Protein AF-A0A1Y2ZXC1-F1 (afdb_monomer)

Radius of gyration: 16.23 Å; Cα contacts (8 Å, |Δi|>4): 112; chains: 1; bounding box: 40×28×42 Å

Solvent-accessible surface area (backbone atoms only — not comparable to full-atom values): 5862 Å² total; per-residue (Å²): 130,93,82,58,93,86,66,81,89,77,86,80,59,64,72,62,51,36,55,58,44,29,72,63,25,42,74,84,12,47,72,49,77,40,69,56,98,92,39,80,76,34,45,34,31,26,69,56,40,49,51,72,62,50,54,51,34,40,75,73,57,59,31,41,83,48,68,44,80,52,93,90,50,92,6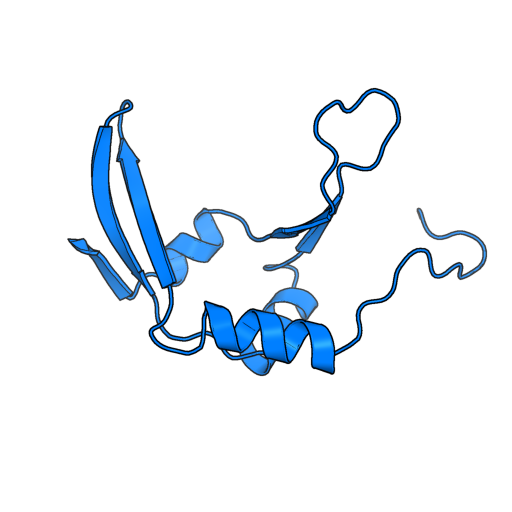6,68,44,76,43,82,45,60,53,68,74,58,57,60,72,49,49,77,47,76,86

Mean predicted aligned error: 4.04 Å

Foldseek 3Di:
DPDDPVDDPDDDDLVVCQVVQCVVAQPAHDWDFDDDPNDGDKIWTFHGDGSVNVVVCDVVVQWDWDFPPDPPDPDTDTDTDGDPVSVVVRTDDMD

Sequence (95 aa):
MLQKEDLTLAKWNESSIRIKLENKFNQKGWFKCVKQGGIYTQLAFGNPISFDVWIAWVKIGDVFFDSGMFQGNSRNYSQWRANNTFWDKLITERY

pLDDT: mean 94.71, std 6.52, range [53.06, 98.56]

Nearest PDB structures (foldseek):
  5z7b-assembly1_A  TM=4.848E-01  e=2.745E+00  Corynebacterium glutamicum
  2dql-assembly1_B  TM=4.650E-01  e=3.541E+00  Nostoc sp. PCC 7120 = FACHB-418
  9do4-assembly1_B  TM=3.513E-01  e=9.196E+00  Tequatrovirus T4
  5u4j-assembly1_v  TM=1.736E-01  e=7.130E+00  Escherichia col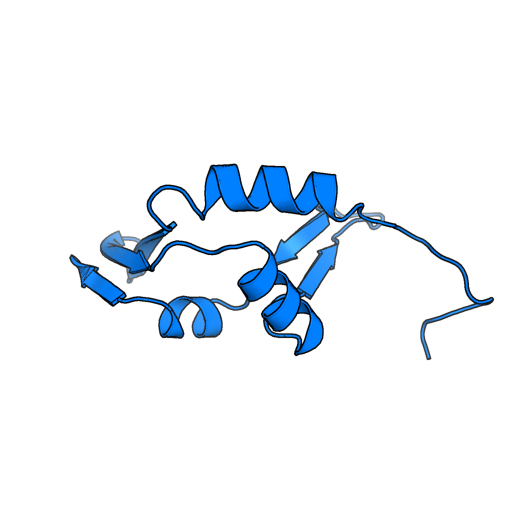i

Structure (mmCIF, N/CA/C/O backbone):
data_AF-A0A1Y2ZXC1-F1
#
_entry.id   AF-A0A1Y2ZXC1-F1
#
loop_
_atom_site.group_PDB
_atom_site.id
_atom_site.type_symbol
_atom_site.label_atom_id
_atom_site.label_alt_id
_atom_site.label_comp_id
_atom_site.label_asym_id
_atom_site.label_entity_id
_atom_site.label_seq_id
_atom_site.pdbx_PDB_ins_code
_atom_site.Cartn_x
_atom_site.Cartn_y
_atom_site.Cartn_z
_atom_site.occupancy
_atom_site.B_iso_or_equiv
_atom_site.auth_seq_id
_atom_site.auth_comp_id
_atom_site.auth_asym_id
_atom_site.auth_atom_id
_atom_site.pdbx_PDB_model_num
ATOM 1 N N . MET A 1 1 ? 0.680 -11.460 -26.932 1.00 53.06 1 MET A N 1
ATOM 2 C CA . MET A 1 1 ? 1.481 -11.160 -25.724 1.00 53.06 1 MET A CA 1
ATOM 3 C C . MET A 1 1 ? 2.000 -9.729 -25.870 1.00 53.06 1 MET A C 1
ATOM 5 O O . MET A 1 1 ? 2.372 -9.377 -26.980 1.00 53.06 1 MET A O 1
ATOM 9 N N . LEU A 1 2 ? 1.917 -8.884 -24.835 1.00 71.88 2 LEU A N 1
ATOM 10 C CA . LEU A 1 2 ? 2.213 -7.437 -24.930 1.00 71.88 2 LEU A CA 1
ATOM 11 C C . LEU A 1 2 ? 3.713 -7.092 -24.822 1.00 71.88 2 LEU A C 1
ATOM 13 O O . LEU A 1 2 ? 4.099 -5.975 -25.153 1.00 71.88 2 LEU A O 1
ATOM 17 N N . GLN A 1 3 ? 4.554 -8.030 -24.377 1.0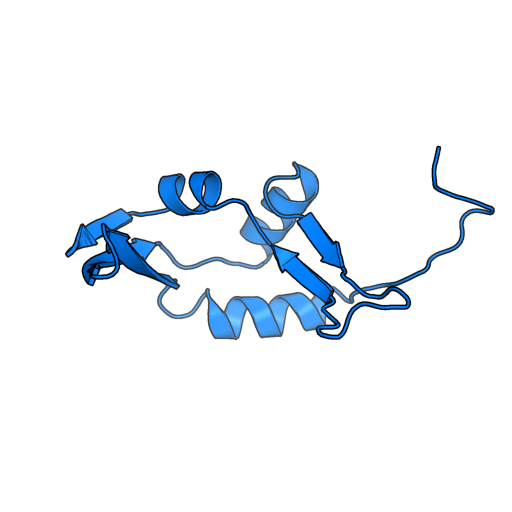0 71.06 3 GLN A N 1
ATOM 18 C CA . GLN A 1 3 ? 6.001 -7.837 -24.264 1.00 71.06 3 GLN A CA 1
ATOM 19 C C . GLN A 1 3 ? 6.659 -7.943 -25.646 1.00 71.06 3 GLN A C 1
ATOM 21 O O . GLN A 1 3 ? 6.462 -8.930 -26.356 1.00 71.06 3 GLN A O 1
ATOM 26 N N . LYS A 1 4 ? 7.440 -6.925 -26.016 1.00 81.56 4 LYS A N 1
ATOM 27 C CA . LYS A 1 4 ? 8.294 -6.914 -27.209 1.00 81.56 4 LYS A CA 1
ATOM 28 C C . LYS A 1 4 ? 9.752 -6.839 -26.765 1.00 81.56 4 LYS A C 1
ATOM 30 O O . LYS A 1 4 ? 10.062 -6.066 -25.864 1.00 81.56 4 LYS A O 1
ATOM 35 N N . GLU A 1 5 ? 10.611 -7.636 -27.400 1.00 86.38 5 GLU A N 1
ATOM 36 C CA . GLU A 1 5 ? 12.079 -7.485 -27.345 1.00 86.38 5 GLU A CA 1
ATOM 37 C C . GLU A 1 5 ? 12.707 -7.547 -25.939 1.00 86.38 5 GLU A C 1
ATOM 39 O O . GLU A 1 5 ? 13.792 -7.022 -25.724 1.00 86.38 5 GLU A O 1
ATOM 44 N N . ASP A 1 6 ? 12.027 -8.167 -24.969 1.00 83.69 6 ASP A N 1
ATOM 45 C CA . ASP A 1 6 ? 12.444 -8.190 -23.557 1.00 83.69 6 ASP A CA 1
ATOM 46 C C . ASP A 1 6 ? 12.719 -6.792 -22.957 1.00 83.69 6 ASP A C 1
ATOM 48 O O . ASP A 1 6 ? 13.531 -6.597 -22.050 1.00 83.69 6 ASP A O 1
ATOM 52 N N . LEU A 1 7 ? 12.025 -5.775 -23.477 1.00 88.94 7 LEU A N 1
ATOM 53 C CA . LEU A 1 7 ? 12.262 -4.395 -23.087 1.00 88.94 7 LEU A CA 1
ATOM 54 C C . LEU A 1 7 ? 11.739 -4.119 -21.672 1.00 88.94 7 LEU A C 1
ATOM 56 O O . LEU A 1 7 ? 10.540 -4.204 -21.393 1.00 88.94 7 LEU A O 1
ATOM 60 N N . THR A 1 8 ? 12.636 -3.684 -20.786 1.00 88.94 8 THR A N 1
ATOM 61 C CA . THR A 1 8 ? 12.258 -3.150 -19.473 1.00 88.94 8 THR A CA 1
ATOM 62 C C . THR A 1 8 ? 11.831 -1.689 -19.608 1.00 88.94 8 THR A C 1
ATOM 64 O O . THR A 1 8 ? 12.665 -0.804 -19.774 1.00 88.94 8 THR A O 1
ATOM 67 N N . LEU A 1 9 ? 10.526 -1.427 -19.502 1.00 87.19 9 LEU A N 1
ATOM 68 C CA . LEU A 1 9 ? 9.966 -0.069 -19.599 1.00 87.19 9 LEU A CA 1
ATOM 69 C C . LEU A 1 9 ? 10.126 0.746 -18.310 1.00 87.19 9 LEU A C 1
ATOM 71 O O . LEU A 1 9 ? 10.259 1.966 -18.353 1.00 87.19 9 LEU A O 1
ATOM 75 N N . ALA A 1 10 ? 10.072 0.082 -17.155 1.00 89.06 10 ALA A N 1
ATOM 76 C CA . ALA A 1 10 ? 10.177 0.723 -15.854 1.00 89.06 10 ALA A CA 1
ATOM 77 C C . ALA A 1 10 ? 10.697 -0.259 -14.803 1.00 89.06 10 ALA A C 1
ATOM 79 O O . ALA A 1 10 ? 10.420 -1.458 -14.854 1.00 89.06 10 ALA A O 1
ATOM 80 N N . LYS A 1 11 ? 11.436 0.272 -13.826 1.00 92.75 11 LYS A N 1
ATOM 81 C CA . LYS A 1 11 ? 11.982 -0.482 -12.700 1.00 92.75 11 LYS A CA 1
ATOM 82 C C . LYS A 1 11 ? 11.781 0.298 -11.411 1.00 92.75 11 LYS A C 1
ATOM 84 O O . LYS A 1 11 ? 12.005 1.506 -11.360 1.00 92.75 11 LYS A O 1
ATOM 89 N N . TRP A 1 12 ? 11.436 -0.422 -10.352 1.00 95.00 12 TRP A N 1
ATOM 90 C CA . TRP A 1 12 ? 11.415 0.106 -8.997 1.00 95.00 12 TRP A CA 1
ATOM 91 C C . TRP A 1 12 ? 12.433 -0.638 -8.147 1.00 95.00 12 TRP A C 1
ATOM 93 O O . TRP A 1 12 ? 12.474 -1.866 -8.144 1.00 95.00 12 TRP A O 1
ATOM 103 N N . ASN A 1 13 ? 13.254 0.115 -7.421 1.00 97.12 13 ASN A N 1
ATOM 104 C CA . ASN A 1 13 ? 14.199 -0.463 -6.477 1.00 97.12 13 ASN A CA 1
ATOM 105 C C . ASN A 1 13 ? 13.482 -0.808 -5.174 1.00 97.12 13 ASN A C 1
ATOM 107 O O . ASN A 1 13 ? 12.766 0.031 -4.618 1.00 97.12 13 ASN A O 1
ATOM 111 N N . GLU A 1 14 ? 13.735 -2.016 -4.673 1.00 97.38 14 GLU A N 1
ATOM 112 C CA . GLU A 1 14 ? 13.187 -2.520 -3.415 1.00 97.38 14 GLU A CA 1
ATOM 113 C C . GLU A 1 14 ? 13.374 -1.521 -2.272 1.00 97.38 14 GLU A C 1
ATOM 115 O O . GLU A 1 14 ? 12.398 -1.136 -1.636 1.00 97.38 14 GLU A O 1
ATOM 120 N N . SER A 1 15 ? 14.602 -1.039 -2.056 1.00 98.06 15 SER A N 1
ATOM 121 C CA . SER A 1 15 ? 14.922 -0.108 -0.968 1.00 98.06 15 SER A CA 1
ATOM 122 C C . SER A 1 15 ? 14.065 1.161 -1.005 1.00 98.06 15 SER A C 1
ATOM 124 O O . SER A 1 15 ? 13.603 1.634 0.031 1.00 98.06 15 SER A O 1
ATOM 126 N N . SER A 1 16 ? 13.787 1.687 -2.203 1.00 97.81 16 SER A N 1
ATOM 127 C CA . SER A 1 16 ? 12.947 2.875 -2.368 1.00 97.81 16 SER A CA 1
ATOM 128 C C . SER A 1 16 ? 11.483 2.594 -2.035 1.00 97.81 16 SER A C 1
ATOM 130 O O . SER A 1 16 ? 10.848 3.410 -1.365 1.00 97.81 16 SER A O 1
ATOM 132 N N . ILE A 1 17 ? 10.937 1.459 -2.491 1.00 97.62 17 ILE A N 1
ATOM 133 C CA . ILE A 1 17 ? 9.557 1.078 -2.166 1.00 97.62 17 ILE A CA 1
ATOM 134 C C . ILE A 1 17 ? 9.436 0.795 -0.670 1.00 97.62 17 ILE A C 1
ATOM 136 O O . ILE A 1 17 ? 8.536 1.344 -0.042 1.00 97.62 17 ILE A O 1
ATOM 140 N N . ARG A 1 18 ? 10.347 -0.005 -0.104 1.00 98.38 18 ARG A N 1
ATOM 141 C CA . ARG A 1 18 ? 10.347 -0.407 1.307 1.00 98.38 18 ARG A CA 1
ATOM 142 C C . ARG A 1 18 ? 10.266 0.804 2.226 1.00 98.38 18 ARG A C 1
ATOM 144 O O . ARG A 1 18 ? 9.317 0.906 2.994 1.00 98.38 18 ARG A O 1
ATOM 151 N N . ILE A 1 19 ? 11.166 1.776 2.059 1.00 98.44 19 ILE A N 1
ATOM 152 C CA . ILE A 1 19 ? 11.174 3.000 2.876 1.00 98.44 19 ILE A CA 1
ATOM 153 C C . ILE A 1 19 ? 9.841 3.754 2.760 1.00 98.44 19 ILE A C 1
ATOM 155 O O . ILE A 1 19 ? 9.243 4.126 3.766 1.00 98.44 19 ILE A O 1
ATOM 159 N N . LYS A 1 20 ? 9.341 3.980 1.539 1.00 97.62 20 LYS A N 1
ATOM 160 C CA . LYS A 1 20 ? 8.103 4.752 1.323 1.00 97.62 20 LYS A CA 1
ATOM 161 C C . LYS A 1 20 ? 6.873 4.046 1.886 1.00 97.62 20 LYS A C 1
ATOM 163 O O . LYS A 1 20 ? 5.994 4.699 2.446 1.00 97.62 20 LYS A O 1
ATOM 168 N N . LEU A 1 21 ? 6.801 2.734 1.703 1.00 97.81 21 LEU A N 1
ATOM 169 C CA . LEU A 1 21 ? 5.694 1.914 2.160 1.00 97.81 21 LEU A CA 1
ATOM 170 C C . LEU A 1 21 ? 5.678 1.823 3.680 1.00 97.81 21 LEU A C 1
ATOM 172 O O . LEU A 1 21 ? 4.650 2.100 4.289 1.00 97.81 21 LEU A O 1
ATOM 176 N N . GLU A 1 22 ? 6.811 1.499 4.293 1.00 98.31 22 GLU A N 1
ATOM 177 C CA . GLU A 1 22 ? 6.873 1.257 5.731 1.00 98.31 22 GLU A CA 1
ATOM 178 C C . GLU A 1 22 ? 6.753 2.548 6.543 1.00 98.31 22 GLU A C 1
ATOM 180 O O . GLU A 1 22 ? 6.077 2.562 7.573 1.00 98.31 22 GLU A O 1
ATOM 185 N N . ASN A 1 23 ? 7.277 3.669 6.036 1.00 98.31 23 ASN A N 1
ATOM 186 C CA . ASN A 1 23 ? 7.041 4.981 6.646 1.00 98.31 23 ASN A CA 1
ATOM 187 C C . ASN A 1 23 ? 5.558 5.371 6.632 1.00 98.31 23 ASN A C 1
ATOM 189 O O . ASN A 1 23 ? 5.098 6.075 7.526 1.00 98.31 23 ASN A O 1
ATOM 193 N N . LYS A 1 24 ? 4.804 4.936 5.616 1.00 96.88 24 LYS A N 1
ATOM 194 C CA . LYS A 1 24 ? 3.391 5.295 5.468 1.00 96.88 24 LYS A CA 1
ATOM 195 C C . LYS A 1 24 ? 2.459 4.338 6.203 1.00 96.88 24 LYS A C 1
ATOM 197 O O . LYS A 1 24 ? 1.520 4.785 6.849 1.00 96.88 24 LYS A O 1
ATOM 202 N N . PHE A 1 25 ? 2.688 3.040 6.054 1.00 97.81 25 PHE A N 1
ATOM 203 C CA . PHE A 1 25 ? 1.734 2.004 6.429 1.00 97.81 25 PHE A CA 1
ATOM 204 C C . PHE A 1 25 ? 2.223 1.106 7.563 1.00 97.81 25 PHE A C 1
ATOM 206 O O . PHE A 1 25 ? 1.395 0.446 8.176 1.00 97.81 25 PHE A O 1
ATOM 213 N N . ASN A 1 26 ? 3.521 1.080 7.884 1.00 98.19 26 ASN A N 1
ATOM 214 C CA . ASN A 1 26 ? 4.070 0.184 8.911 1.00 98.19 26 ASN A CA 1
ATOM 215 C C . ASN A 1 26 ? 4.301 0.862 10.273 1.00 98.19 26 ASN A C 1
ATOM 217 O O . ASN A 1 26 ? 4.9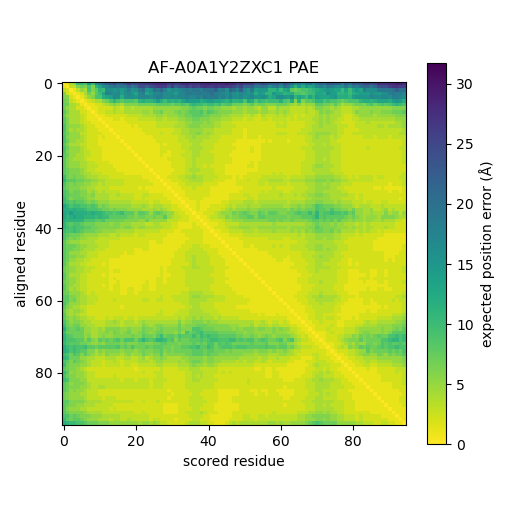55 0.294 11.138 1.00 98.19 26 ASN A O 1
ATOM 221 N N . GLN A 1 27 ? 3.795 2.085 10.468 1.00 97.50 27 GLN A N 1
ATOM 222 C CA . GLN A 1 27 ? 3.933 2.808 11.740 1.00 97.50 27 GLN A CA 1
ATOM 223 C C . GLN A 1 27 ? 2.757 2.516 12.677 1.00 97.50 27 GLN A C 1
ATOM 225 O O . GLN A 1 27 ? 2.934 2.058 13.799 1.00 97.50 27 GLN A O 1
ATOM 230 N N . LYS A 1 28 ? 1.536 2.789 12.203 1.00 96.81 28 LYS A N 1
ATOM 231 C CA . LYS A 1 28 ? 0.280 2.608 12.953 1.00 96.81 28 LYS A CA 1
ATOM 232 C C . LYS A 1 28 ? -0.812 1.938 12.113 1.00 96.81 28 LYS A C 1
ATOM 234 O O . LYS A 1 28 ? -1.981 1.995 12.47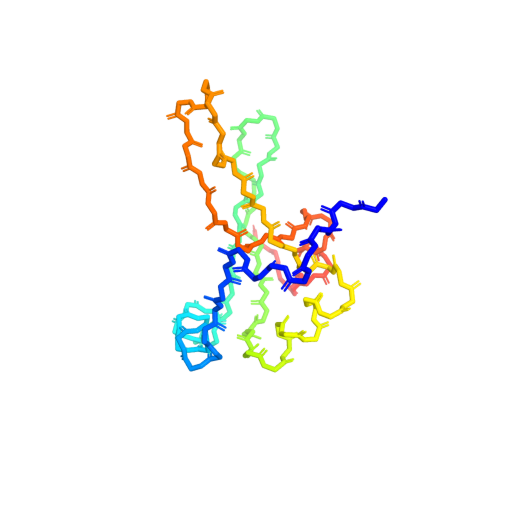0 1.00 96.81 28 LYS A O 1
ATOM 239 N N . GLY A 1 29 ? -0.437 1.347 10.978 1.00 97.25 29 GLY A N 1
ATOM 240 C CA . GLY A 1 29 ? -1.391 0.807 10.021 1.00 97.25 29 GLY A CA 1
ATOM 241 C C . GLY A 1 29 ? -1.940 1.855 9.075 1.00 97.25 29 GLY A C 1
ATOM 242 O O . GLY A 1 29 ? -1.254 2.798 8.673 1.00 97.25 29 GLY A O 1
ATOM 243 N N . TRP A 1 30 ? -3.181 1.640 8.673 1.00 97.38 30 TRP A N 1
ATOM 244 C CA . TRP A 1 30 ? -3.870 2.461 7.696 1.00 97.38 30 TRP A CA 1
ATOM 245 C C . TRP A 1 30 ? -5.325 2.629 8.095 1.00 97.38 30 TRP A C 1
ATOM 247 O O . TRP A 1 30 ? -5.879 1.845 8.864 1.00 97.38 30 TRP A O 1
ATOM 257 N N . PHE A 1 31 ? -5.951 3.662 7.549 1.00 97.38 31 PHE A N 1
ATOM 258 C CA . PHE A 1 31 ? -7.378 3.862 7.702 1.00 97.38 31 PHE A CA 1
ATOM 259 C C . PHE A 1 31 ? -7.992 4.330 6.389 1.00 97.38 31 PHE A C 1
ATOM 261 O O . PHE A 1 31 ? -7.302 4.861 5.511 1.00 97.38 31 PHE A O 1
ATOM 268 N N . LYS A 1 32 ? -9.304 4.152 6.261 1.00 95.69 32 LYS A N 1
ATOM 269 C CA . LYS A 1 32 ? -10.106 4.782 5.215 1.00 95.69 32 LYS A CA 1
ATOM 270 C C . LYS A 1 32 ? -11.439 5.258 5.771 1.00 95.69 32 LYS A C 1
ATOM 272 O O . LYS A 1 32 ? -12.025 4.624 6.645 1.00 95.69 32 LYS A O 1
ATOM 277 N N . CYS A 1 33 ? -11.940 6.350 5.212 1.00 96.38 33 CYS A N 1
ATOM 278 C CA . CYS A 1 33 ? -13.284 6.827 5.501 1.00 96.38 33 CYS A CA 1
ATOM 279 C C . CYS A 1 33 ? -14.279 6.096 4.594 1.00 96.38 33 CYS A C 1
ATOM 281 O O . CYS A 1 33 ? -14.162 6.138 3.367 1.00 96.38 33 CYS A O 1
ATOM 283 N N . VAL A 1 34 ? -15.262 5.430 5.190 1.00 94.94 34 VAL A N 1
ATOM 284 C CA . VAL A 1 34 ? -16.354 4.778 4.465 1.00 94.94 34 VAL A CA 1
ATOM 285 C C . VAL A 1 34 ? -17.395 5.829 4.117 1.00 94.94 34 VAL A C 1
ATOM 287 O O . VAL A 1 34 ? -17.797 6.626 4.966 1.00 94.94 34 VAL A O 1
ATOM 290 N N . LYS A 1 35 ? -17.826 5.829 2.857 1.00 94.81 35 LYS A N 1
ATOM 291 C CA . LYS A 1 35 ? -18.791 6.785 2.325 1.00 94.81 35 LYS A CA 1
ATOM 292 C C . LYS A 1 35 ? -20.018 6.046 1.806 1.00 94.81 35 LYS A C 1
ATOM 294 O O . LYS A 1 35 ? -19.881 5.151 0.977 1.00 94.81 35 LYS A O 1
ATOM 299 N N . GLN A 1 36 ? -21.201 6.442 2.258 1.00 93.25 36 GLN A N 1
ATOM 300 C CA . GLN A 1 36 ? -22.486 5.909 1.808 1.00 93.25 36 GLN A CA 1
ATOM 301 C C . GLN A 1 36 ? -23.389 7.075 1.413 1.00 93.25 36 GLN A C 1
ATOM 303 O O . GLN A 1 36 ? -23.492 8.058 2.142 1.00 93.25 36 GLN A O 1
ATOM 308 N N . GLY A 1 37 ? -23.985 7.019 0.219 1.00 93.81 37 GLY A N 1
ATOM 309 C CA . GLY A 1 37 ? -24.896 8.072 -0.249 1.00 93.81 37 GLY A CA 1
ATOM 310 C C . GLY A 1 37 ? -24.286 9.481 -0.284 1.00 93.81 37 GLY A C 1
ATOM 311 O O . GLY A 1 37 ? -24.994 10.460 -0.096 1.00 93.81 37 GLY A O 1
ATOM 312 N N . GLY A 1 38 ? -22.969 9.611 -0.474 1.00 93.81 38 GLY A N 1
ATOM 313 C CA . GLY A 1 38 ? -22.309 10.921 -0.465 1.00 93.81 38 GLY A CA 1
ATOM 314 C C . GLY A 1 38 ? -21.807 11.388 0.911 1.00 93.81 38 GLY A C 1
ATOM 315 O O . GLY A 1 38 ? -21.053 12.359 0.965 1.00 93.81 38 GLY A O 1
ATOM 316 N N . ILE A 1 39 ? -22.129 10.673 1.989 1.00 95.88 39 ILE A N 1
ATOM 317 C CA . ILE A 1 39 ? -21.832 11.056 3.376 1.00 95.88 39 ILE A CA 1
ATOM 318 C C . ILE A 1 39 ? -20.814 10.081 3.971 1.00 95.88 39 ILE A C 1
ATOM 320 O O . ILE A 1 39 ? -20.884 8.878 3.723 1.00 95.88 39 ILE A O 1
ATOM 324 N N . TYR A 1 40 ? -19.842 10.592 4.729 1.00 95.88 40 TYR A N 1
ATOM 325 C CA . TYR A 1 40 ? -18.922 9.741 5.484 1.00 95.88 40 TYR A CA 1
ATOM 326 C C . TYR A 1 40 ? -19.630 9.200 6.720 1.00 95.88 40 TYR A C 1
ATOM 328 O O . TYR A 1 40 ? -20.121 9.977 7.533 1.00 95.88 40 TYR A O 1
ATOM 336 N N . THR A 1 41 ? -19.694 7.879 6.840 1.00 96.94 41 THR A N 1
ATOM 337 C CA . THR A 1 41 ? -20.464 7.211 7.895 1.00 96.94 41 THR A CA 1
ATOM 338 C C . THR A 1 41 ? -19.590 6.481 8.896 1.00 96.94 41 THR A C 1
ATOM 340 O O . THR A 1 41 ? -20.046 6.254 10.008 1.00 96.94 41 THR A O 1
ATOM 343 N N . GLN A 1 42 ? -18.378 6.071 8.503 1.00 97.06 42 GLN A N 1
ATOM 344 C CA . GLN A 1 42 ? -17.491 5.283 9.358 1.00 97.06 42 GLN A CA 1
ATOM 345 C C . GLN A 1 42 ? -16.017 5.562 9.071 1.00 97.06 42 GLN A C 1
ATOM 347 O O . GLN A 1 42 ? -15.635 5.899 7.943 1.00 97.06 42 GLN A O 1
ATOM 352 N N . LEU A 1 43 ? -15.181 5.317 10.072 1.00 97.62 43 LEU A N 1
ATOM 353 C CA . LEU A 1 43 ? -13.746 5.115 9.920 1.00 97.62 43 LEU A CA 1
ATOM 354 C C . LEU A 1 43 ? -13.448 3.620 9.986 1.00 97.62 43 LEU A C 1
ATOM 356 O O . LEU A 1 43 ? -13.872 2.939 10.912 1.00 97.62 43 LEU A O 1
ATOM 360 N N . ALA A 1 44 ? -12.715 3.105 9.004 1.00 98.12 44 ALA A N 1
ATOM 361 C CA . ALA A 1 44 ? -12.233 1.731 9.000 1.00 98.12 44 ALA A CA 1
ATOM 362 C C . ALA A 1 44 ? -10.714 1.714 9.143 1.00 98.12 44 ALA A C 1
ATOM 364 O O . ALA A 1 44 ? -10.036 2.442 8.416 1.00 98.12 44 ALA A O 1
ATOM 365 N N . PHE A 1 45 ? -10.198 0.868 10.029 1.00 98.44 45 PHE A N 1
ATOM 366 C CA . PHE A 1 45 ? -8.770 0.729 10.312 1.00 98.44 45 PHE A CA 1
ATOM 367 C C . PHE A 1 45 ? -8.275 -0.663 9.933 1.00 98.44 45 PHE A C 1
ATOM 369 O O . PHE A 1 45 ? -9.027 -1.636 9.990 1.00 98.44 45 PHE A O 1
ATOM 376 N N . GLY A 1 46 ? -7.003 -0.751 9.557 1.00 98.19 46 GLY A N 1
ATOM 377 C CA . GLY A 1 46 ? -6.309 -2.014 9.357 1.00 98.19 46 GLY A CA 1
ATOM 378 C C . GLY A 1 46 ? -4.875 -1.955 9.871 1.00 98.19 46 GLY A C 1
ATOM 379 O O . GLY A 1 46 ? -4.303 -0.881 10.074 1.00 98.19 46 GLY A O 1
ATOM 380 N N . ASN A 1 47 ? -4.305 -3.138 10.079 1.00 98.38 47 ASN A N 1
ATOM 381 C CA . ASN A 1 47 ? -2.998 -3.322 10.707 1.00 98.38 47 ASN A CA 1
ATOM 382 C C . ASN A 1 47 ? -1.830 -2.701 9.910 1.00 98.38 47 ASN A C 1
ATOM 384 O O . ASN A 1 47 ? -1.955 -2.464 8.703 1.00 98.38 47 ASN A O 1
ATOM 388 N N . PRO A 1 48 ? -0.671 -2.476 10.566 1.00 98.50 48 PRO A N 1
ATOM 389 C CA . PRO A 1 48 ? 0.600 -2.185 9.908 1.00 98.50 48 PRO A CA 1
ATOM 390 C C . PRO A 1 48 ? 0.922 -3.125 8.742 1.00 98.50 48 PRO A C 1
ATOM 392 O O . PRO A 1 48 ? 0.695 -4.331 8.826 1.00 98.50 48 PRO A O 1
ATOM 395 N N . ILE A 1 49 ? 1.459 -2.567 7.654 1.00 98.44 49 ILE A N 1
ATOM 396 C CA . ILE A 1 49 ? 1.845 -3.319 6.451 1.00 98.44 49 ILE A CA 1
ATOM 397 C C . ILE A 1 49 ? 3.351 -3.174 6.248 1.00 98.44 49 ILE A C 1
ATOM 399 O O . ILE A 1 49 ? 3.821 -2.083 5.921 1.00 98.44 49 ILE A O 1
ATOM 403 N N . SER A 1 50 ? 4.097 -4.272 6.395 1.00 98.56 50 SER A N 1
ATOM 404 C CA . SER A 1 50 ? 5.516 -4.332 6.034 1.00 98.56 50 SER A CA 1
ATOM 40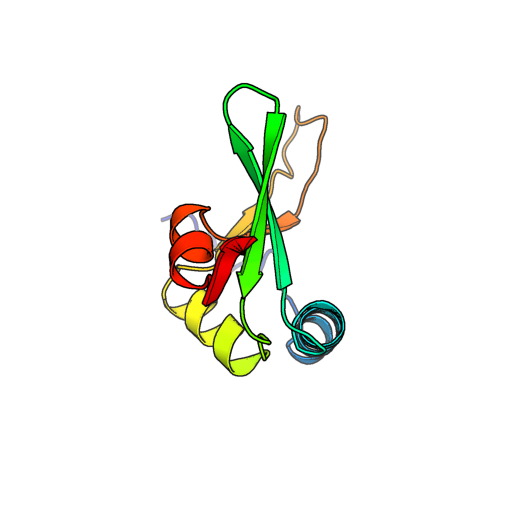5 C C . SER A 1 50 ? 5.705 -4.507 4.527 1.00 98.56 50 SER A C 1
ATOM 407 O O . SER A 1 50 ? 4.790 -4.920 3.803 1.00 98.56 50 SER A O 1
ATOM 409 N N . PHE A 1 51 ? 6.913 -4.237 4.034 1.00 98.56 51 PHE A N 1
ATOM 410 C CA . PHE A 1 51 ? 7.220 -4.476 2.626 1.00 98.56 51 PHE A CA 1
ATOM 411 C C . PHE A 1 51 ? 7.086 -5.952 2.239 1.00 98.56 51 PHE A C 1
ATOM 413 O O . PHE A 1 51 ? 6.605 -6.240 1.148 1.00 98.56 51 PHE A O 1
ATOM 420 N N . ASP A 1 52 ? 7.458 -6.882 3.120 1.00 98.56 52 ASP A N 1
ATOM 421 C CA . ASP A 1 52 ? 7.442 -8.316 2.806 1.00 98.56 52 ASP A CA 1
ATOM 422 C C . ASP A 1 52 ? 6.007 -8.843 2.627 1.00 98.56 52 ASP A C 1
ATOM 424 O O . ASP A 1 52 ? 5.733 -9.643 1.731 1.00 98.56 52 ASP A O 1
ATOM 428 N N . VAL A 1 53 ? 5.066 -8.323 3.423 1.00 98.31 53 VAL A N 1
ATOM 429 C CA . VAL A 1 53 ? 3.631 -8.579 3.243 1.00 98.31 53 VAL A CA 1
ATOM 430 C C . VAL A 1 53 ? 3.147 -7.969 1.928 1.00 98.31 53 VAL A C 1
ATOM 432 O O . VAL A 1 53 ? 2.496 -8.635 1.124 1.00 98.31 53 VAL A O 1
ATOM 435 N N . TRP A 1 54 ? 3.508 -6.713 1.667 1.00 98.50 54 TRP A N 1
ATOM 436 C CA . TRP A 1 54 ? 3.077 -6.016 0.462 1.00 98.50 54 TRP A CA 1
ATOM 437 C C . TRP A 1 54 ? 3.596 -6.659 -0.830 1.00 98.50 54 TRP A C 1
ATOM 439 O O . TRP A 1 54 ? 2.832 -6.834 -1.779 1.00 98.50 54 TRP A O 1
ATOM 449 N N . ILE A 1 55 ? 4.871 -7.055 -0.887 1.00 98.38 55 ILE A N 1
ATOM 450 C CA . ILE A 1 55 ? 5.449 -7.678 -2.085 1.00 98.38 55 ILE A CA 1
ATOM 451 C C . ILE A 1 55 ? 4.850 -9.066 -2.336 1.00 98.38 55 ILE A C 1
ATOM 453 O O . ILE A 1 55 ? 4.752 -9.484 -3.490 1.00 98.38 55 ILE A O 1
ATOM 457 N N . ALA A 1 56 ? 4.399 -9.773 -1.293 1.00 98.56 56 ALA A N 1
ATOM 458 C CA . ALA A 1 56 ? 3.637 -11.007 -1.458 1.00 98.56 56 ALA A CA 1
ATOM 459 C C . ALA A 1 56 ? 2.305 -10.742 -2.180 1.00 98.56 56 ALA A C 1
ATOM 461 O O . ALA A 1 56 ? 1.979 -11.461 -3.123 1.00 98.56 56 ALA A O 1
ATOM 462 N N . TRP A 1 57 ? 1.593 -9.666 -1.827 1.00 98.56 57 TRP A N 1
ATOM 463 C CA . TRP A 1 57 ? 0.362 -9.253 -2.515 1.00 98.56 57 TRP A CA 1
ATOM 464 C C . TRP A 1 57 ? 0.593 -8.831 -3.967 1.00 98.56 57 TRP A C 1
ATOM 466 O O . TRP A 1 57 ? -0.246 -9.106 -4.822 1.00 98.56 57 TRP A O 1
ATOM 476 N N . VAL A 1 58 ? 1.744 -8.220 -4.268 1.00 98.06 58 VAL A N 1
ATOM 477 C CA . VAL A 1 58 ? 2.137 -7.921 -5.654 1.00 98.06 58 VAL A CA 1
ATOM 478 C C . VAL A 1 58 ? 2.326 -9.204 -6.460 1.00 98.06 58 VAL A C 1
ATOM 480 O O . VAL A 1 58 ? 1.818 -9.317 -7.572 1.00 98.06 58 VAL A O 1
ATOM 483 N N . LYS A 1 59 ? 3.025 -10.195 -5.896 1.00 97.88 59 LYS A N 1
ATOM 484 C CA . LYS A 1 59 ? 3.308 -11.472 -6.573 1.00 97.88 59 LYS A CA 1
ATOM 485 C C . LYS A 1 59 ? 2.046 -12.274 -6.900 1.00 97.88 59 LYS A C 1
ATOM 487 O O . LYS A 1 59 ? 2.043 -12.985 -7.899 1.00 97.88 59 LYS A O 1
ATOM 492 N N . ILE A 1 60 ? 0.997 -12.162 -6.082 1.00 97.94 60 ILE A N 1
ATOM 493 C CA . ILE A 1 60 ? -0.284 -12.859 -6.299 1.00 97.94 60 ILE A CA 1
ATOM 494 C C . ILE A 1 60 ? -1.326 -12.010 -7.046 1.00 97.94 60 ILE A C 1
ATOM 496 O O . ILE A 1 60 ? -2.399 -12.512 -7.362 1.00 97.94 60 ILE A O 1
ATOM 500 N N . GLY A 1 61 ? -1.017 -10.743 -7.345 1.00 97.31 61 GLY A N 1
ATOM 501 C CA . GLY A 1 61 ? -1.869 -9.850 -8.134 1.00 97.31 61 GLY A CA 1
ATOM 502 C C . GLY A 1 61 ? -2.938 -9.076 -7.353 1.00 97.31 61 GLY A C 1
ATOM 503 O O . GLY A 1 61 ? -3.706 -8.336 -7.965 1.00 97.31 61 GLY A O 1
ATOM 504 N N . ASP A 1 62 ? -2.981 -9.186 -6.024 1.00 98.19 62 ASP A N 1
ATOM 505 C CA . ASP A 1 62 ? -3.878 -8.377 -5.183 1.00 98.19 62 ASP A CA 1
ATOM 506 C C . ASP A 1 62 ? -3.474 -6.894 -5.187 1.00 98.19 62 ASP A C 1
ATOM 508 O O . ASP A 1 62 ? -4.327 -6.000 -5.172 1.00 98.19 62 ASP A O 1
ATOM 512 N N . VAL A 1 63 ? -2.164 -6.635 -5.255 1.00 98.31 63 VAL A N 1
ATOM 513 C CA . VAL A 1 63 ? -1.595 -5.318 -5.546 1.00 98.31 63 VAL A CA 1
ATOM 514 C C . VAL A 1 63 ? -1.045 -5.323 -6.969 1.00 98.31 63 VAL A C 1
ATOM 516 O O . VAL A 1 63 ? -0.266 -6.193 -7.343 1.00 98.31 63 VAL A O 1
ATOM 519 N N . PHE A 1 64 ? -1.394 -4.314 -7.756 1.00 97.12 64 PHE A N 1
ATOM 520 C CA . PHE A 1 64 ? -0.976 -4.184 -9.148 1.00 97.12 64 PHE A CA 1
ATOM 521 C C . PHE A 1 64 ? -0.480 -2.772 -9.455 1.00 97.12 64 PHE A C 1
ATOM 523 O O . PHE A 1 64 ? -0.819 -1.799 -8.775 1.00 97.12 64 PHE A O 1
ATOM 530 N N . PHE A 1 65 ? 0.358 -2.663 -10.483 1.00 95.44 65 PHE A N 1
ATOM 531 C CA . PHE A 1 65 ? 0.815 -1.377 -10.990 1.00 95.44 65 PHE A CA 1
ATOM 532 C C . PHE A 1 65 ? -0.209 -0.817 -11.980 1.00 95.44 65 PHE A C 1
ATOM 534 O O . PHE A 1 65 ? -0.523 -1.454 -12.982 1.00 95.44 65 PHE A O 1
ATOM 541 N N . ASP A 1 66 ? -0.718 0.375 -11.690 1.00 94.62 66 ASP A N 1
ATOM 542 C CA . ASP A 1 66 ? -1.718 1.081 -12.481 1.00 94.62 66 ASP A CA 1
ATOM 543 C C . ASP A 1 66 ? -1.123 2.381 -13.032 1.00 94.62 66 ASP A C 1
ATOM 545 O O . ASP A 1 66 ? -0.660 3.248 -12.279 1.00 94.62 66 ASP A O 1
ATOM 549 N N . SER A 1 67 ? -1.118 2.512 -14.356 1.00 92.88 67 SER A N 1
ATOM 550 C CA . SER A 1 67 ? -0.511 3.637 -15.059 1.00 92.88 67 SER A CA 1
ATOM 551 C C . SER A 1 67 ? -1.467 4.216 -16.087 1.00 92.88 67 SER A C 1
ATOM 553 O O . SER A 1 67 ? -1.917 3.533 -17.002 1.00 92.88 67 SER A O 1
ATOM 555 N N . GLY A 1 68 ? -1.720 5.514 -15.958 1.00 92.69 68 GLY A N 1
ATOM 556 C CA . GLY A 1 68 ? -2.486 6.312 -16.908 1.00 92.69 68 GLY A CA 1
ATOM 557 C C . GLY A 1 68 ? -1.596 7.125 -17.846 1.00 92.69 68 GLY A C 1
ATOM 558 O O . GLY A 1 68 ? -2.035 8.159 -18.335 1.00 92.69 68 GLY A O 1
ATOM 559 N N . MET A 1 69 ? -0.336 6.738 -18.048 1.00 88.75 69 MET A N 1
ATOM 560 C CA . MET A 1 69 ? 0.622 7.494 -18.864 1.00 88.75 69 MET A CA 1
ATOM 561 C C . MET A 1 69 ? 0.367 7.284 -20.367 1.00 88.75 69 MET A C 1
ATOM 563 O O . MET A 1 69 ? 1.072 6.517 -21.017 1.00 88.75 69 MET A O 1
ATOM 567 N N . PHE A 1 70 ? -0.647 7.949 -20.925 1.00 88.69 70 PHE A N 1
ATOM 568 C CA . PHE A 1 70 ? -0.956 7.908 -22.358 1.00 88.69 70 PHE A CA 1
ATOM 569 C C . PHE A 1 70 ? -1.451 9.261 -22.883 1.00 88.69 70 PHE A C 1
ATOM 571 O O . PHE A 1 70 ? -1.948 10.109 -22.139 1.00 88.69 70 PHE A O 1
ATOM 578 N N . GLN A 1 71 ? -1.311 9.464 -24.194 1.00 91.75 71 GLN A N 1
ATOM 579 C CA . GL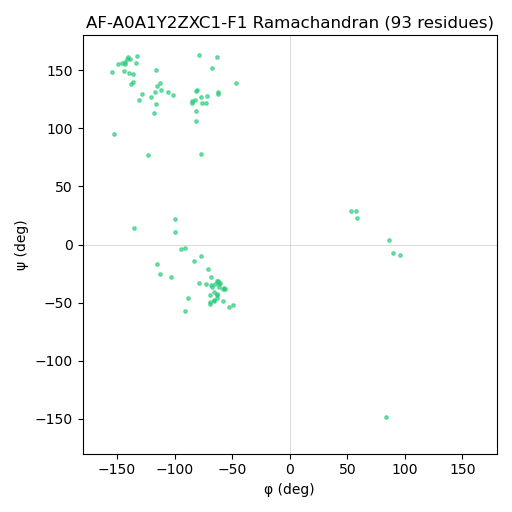N A 1 71 ? -1.726 10.698 -24.853 1.00 91.75 71 GLN A CA 1
ATOM 580 C C . GLN A 1 71 ? -3.241 10.910 -24.725 1.00 91.75 71 GLN A C 1
ATOM 582 O O . GLN A 1 71 ? -4.030 10.028 -25.046 1.00 91.75 71 GLN A O 1
ATOM 587 N N . GLY A 1 72 ? -3.644 12.100 -24.277 1.00 93.12 72 GLY A N 1
ATOM 588 C CA . GLY A 1 72 ? -5.051 12.452 -24.061 1.00 93.12 72 GLY A CA 1
ATOM 589 C C . GLY A 1 72 ? -5.533 12.272 -22.620 1.00 93.12 72 GLY A C 1
ATOM 590 O O . GLY A 1 72 ? -6.607 12.766 -22.284 1.00 93.12 72 GLY A O 1
ATOM 591 N N . ASN A 1 73 ? -4.740 11.653 -21.737 1.00 93.00 73 ASN A N 1
ATOM 592 C CA . ASN A 1 73 ? -5.041 11.663 -20.310 1.00 93.00 73 ASN A CA 1
ATOM 593 C C . ASN A 1 73 ? -4.561 12.970 -19.657 1.00 93.00 73 ASN A C 1
ATOM 595 O O . ASN A 1 73 ? -3.365 13.235 -19.561 1.00 93.00 73 ASN A O 1
ATOM 599 N N . SER A 1 7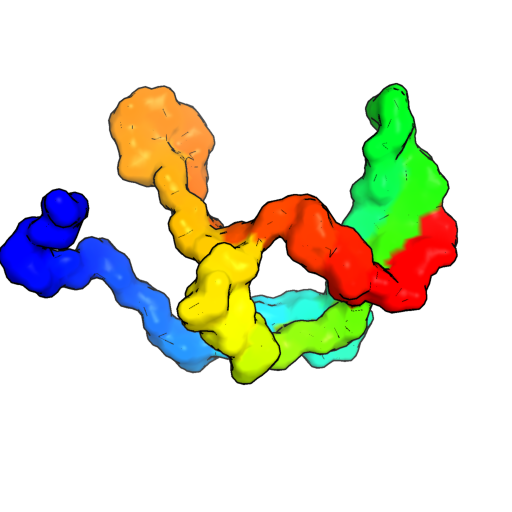4 ? -5.493 13.780 -19.152 1.00 93.94 74 SER A N 1
ATOM 600 C CA . SER A 1 74 ? -5.176 15.005 -18.400 1.00 93.94 74 SER A CA 1
ATOM 601 C C . SER A 1 74 ? -4.728 14.738 -16.958 1.00 93.94 74 SER A C 1
ATOM 603 O O . SER A 1 74 ? -4.253 15.645 -16.275 1.00 93.94 74 SER A O 1
ATOM 605 N N . ARG A 1 75 ? -4.866 13.497 -16.476 1.00 90.81 75 ARG A N 1
ATOM 606 C CA . ARG A 1 75 ? -4.484 13.064 -15.128 1.00 90.81 75 ARG A CA 1
ATOM 607 C C . ARG A 1 75 ? -3.507 11.908 -15.214 1.00 90.81 75 ARG A C 1
ATOM 609 O O . ARG A 1 75 ? -3.866 10.754 -14.997 1.00 90.81 75 ARG A O 1
ATOM 616 N N . ASN A 1 76 ? -2.262 12.226 -15.523 1.00 91.62 76 ASN A N 1
ATOM 617 C CA . ASN A 1 76 ? -1.186 11.246 -15.550 1.00 91.62 76 ASN A CA 1
ATOM 618 C C . ASN A 1 76 ? -0.962 10.642 -14.154 1.00 91.62 76 ASN A C 1
ATOM 620 O O . ASN A 1 76 ? -0.864 11.365 -13.162 1.00 91.62 76 ASN A O 1
ATOM 624 N N . TYR A 1 77 ? -0.885 9.314 -14.070 1.00 93.25 77 TYR A N 1
ATOM 625 C CA . TYR A 1 77 ? -0.584 8.601 -12.829 1.00 93.25 77 TYR A CA 1
ATOM 626 C C . TYR A 1 77 ? 0.228 7.337 -13.107 1.00 93.25 77 TYR A C 1
ATOM 628 O O . TYR A 1 77 ? 0.197 6.778 -14.199 1.00 93.25 77 TYR A O 1
ATOM 636 N N . SER A 1 78 ? 0.967 6.897 -12.094 1.00 93.12 78 SER A N 1
ATOM 637 C CA . SER A 1 78 ? 1.748 5.658 -12.071 1.00 93.12 78 SER A CA 1
ATOM 638 C C . SER A 1 78 ? 1.838 5.214 -10.618 1.00 93.12 78 SER A C 1
ATOM 640 O O . SER A 1 78 ? 2.626 5.755 -9.842 1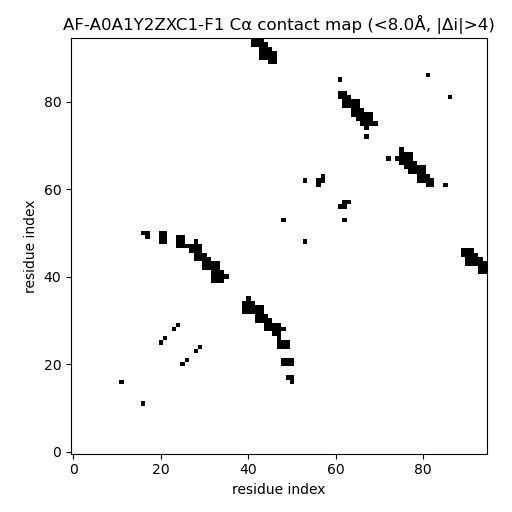.00 93.12 78 SER A O 1
ATOM 642 N N . GLN A 1 79 ? 0.938 4.328 -10.204 1.00 94.75 79 GLN A N 1
ATOM 643 C CA . GLN A 1 79 ? 0.687 4.024 -8.799 1.00 94.75 79 GLN A CA 1
ATOM 644 C C . GLN A 1 79 ? 0.555 2.523 -8.575 1.00 94.75 79 GLN A C 1
ATOM 646 O O . GLN A 1 79 ? -0.005 1.810 -9.395 1.00 94.75 79 GLN A O 1
ATOM 651 N N . TRP A 1 80 ? 1.004 2.059 -7.413 1.00 96.69 80 TRP A N 1
ATOM 652 C CA . TRP A 1 80 ? 0.654 0.733 -6.915 1.00 96.69 80 TRP A CA 1
ATOM 653 C C . TRP A 1 80 ? -0.718 0.798 -6.244 1.00 96.69 80 TRP A C 1
ATOM 655 O O . TRP A 1 80 ? -0.931 1.629 -5.355 1.00 96.69 80 TRP A O 1
ATOM 665 N N . ARG A 1 81 ? -1.655 -0.038 -6.691 1.00 97.06 81 ARG A N 1
ATOM 666 C CA . ARG A 1 81 ? -3.058 -0.030 -6.263 1.00 97.06 81 ARG A CA 1
ATOM 667 C C . ARG A 1 81 ? -3.537 -1.433 -5.919 1.00 97.06 81 ARG A C 1
ATOM 669 O O . ARG A 1 81 ? -2.924 -2.417 -6.303 1.00 97.06 81 ARG A O 1
ATOM 676 N N . ALA A 1 82 ? -4.643 -1.493 -5.193 1.00 97.50 82 ALA A N 1
ATOM 677 C CA . ALA A 1 82 ? -5.396 -2.710 -4.933 1.00 97.50 82 ALA A CA 1
ATOM 678 C C . ALA A 1 82 ? -6.889 -2.374 -4.933 1.00 97.50 82 ALA A C 1
ATOM 680 O O . ALA A 1 82 ? -7.275 -1.226 -4.680 1.00 97.50 82 ALA A O 1
ATOM 681 N N . ASN A 1 83 ? -7.728 -3.367 -5.216 1.00 96.69 83 ASN A N 1
ATOM 682 C CA . ASN A 1 83 ? -9.176 -3.186 -5.264 1.00 96.69 83 ASN A CA 1
ATOM 683 C C . ASN A 1 83 ? -9.757 -2.879 -3.876 1.00 96.69 83 ASN A C 1
ATOM 685 O O . ASN A 1 83 ? -9.248 -3.341 -2.856 1.00 96.69 83 ASN A O 1
ATOM 689 N N . ASN A 1 84 ? -10.874 -2.146 -3.821 1.00 94.38 84 ASN A N 1
ATOM 690 C CA . ASN A 1 84 ? -11.539 -1.838 -2.546 1.00 94.38 84 ASN A CA 1
ATOM 691 C C . ASN A 1 84 ? -11.931 -3.102 -1.772 1.00 94.38 84 ASN A C 1
ATOM 693 O O . ASN A 1 84 ? -11.744 -3.139 -0.561 1.00 94.38 84 ASN A O 1
ATOM 697 N N . THR A 1 85 ? -12.379 -4.145 -2.475 1.00 96.25 85 THR A N 1
ATOM 698 C CA . THR A 1 85 ? -12.721 -5.448 -1.887 1.00 96.25 85 THR A CA 1
ATOM 699 C C . THR A 1 85 ? -11.532 -6.114 -1.199 1.00 96.25 85 THR A C 1
ATOM 701 O O . THR A 1 85 ? -11.720 -6.805 -0.204 1.00 96.25 85 THR A O 1
ATOM 704 N N . PHE A 1 86 ? -10.312 -5.909 -1.703 1.00 97.81 86 PHE A N 1
ATOM 705 C CA . PHE A 1 86 ? -9.096 -6.388 -1.056 1.00 97.81 86 PHE A CA 1
ATOM 706 C C . PHE A 1 86 ? -8.842 -5.618 0.242 1.00 97.81 86 PHE A C 1
ATOM 708 O O . PHE A 1 86 ? -8.729 -6.227 1.302 1.00 97.81 86 PHE A O 1
ATOM 715 N N . TRP A 1 87 ? -8.867 -4.282 0.188 1.00 97.00 87 TRP A N 1
ATOM 716 C CA . TRP A 1 87 ? -8.739 -3.445 1.385 1.00 97.00 87 TRP A CA 1
ATOM 717 C C . TRP A 1 87 ? -9.812 -3.753 2.432 1.00 97.00 87 TRP A C 1
ATOM 719 O O . TRP A 1 87 ? -9.515 -3.748 3.619 1.00 97.00 87 TRP A O 1
ATOM 729 N N . ASP A 1 88 ? -11.047 -4.045 2.017 1.00 96.69 88 ASP A N 1
ATOM 730 C CA . ASP A 1 88 ? -12.137 -4.384 2.934 1.00 96.69 88 ASP A CA 1
ATOM 731 C C . ASP A 1 88 ? -11.867 -5.652 3.753 1.00 96.69 88 ASP A C 1
ATOM 733 O O . ASP A 1 88 ? -12.248 -5.702 4.921 1.00 96.69 88 ASP A O 1
ATOM 737 N N . LYS A 1 89 ? -11.164 -6.640 3.183 1.00 97.31 89 LYS A N 1
ATOM 738 C CA . LYS A 1 89 ? -10.766 -7.871 3.889 1.00 97.31 89 LYS A CA 1
ATOM 739 C C . LYS A 1 89 ? -9.685 -7.637 4.946 1.00 97.31 89 LYS A C 1
ATOM 741 O O . LYS A 1 89 ? -9.523 -8.467 5.832 1.00 97.31 89 LYS A O 1
ATOM 746 N N . LEU A 1 90 ? -8.936 -6.541 4.836 1.00 97.88 90 LEU A N 1
ATOM 747 C CA . LEU A 1 90 ? -7.839 -6.190 5.742 1.00 97.88 90 LEU A CA 1
ATOM 748 C C . LEU A 1 90 ? -8.290 -5.316 6.924 1.00 97.88 90 LEU A C 1
ATOM 750 O O . LEU A 1 90 ? -7.465 -4.958 7.765 1.00 97.88 90 LEU A O 1
ATOM 754 N N . ILE A 1 91 ? -9.568 -4.929 6.968 1.00 98.25 91 ILE A N 1
ATOM 755 C CA . ILE A 1 91 ? -10.115 -4.095 8.038 1.00 98.25 91 ILE A CA 1
ATOM 756 C C . ILE A 1 91 ? -10.226 -4.923 9.312 1.00 98.25 91 ILE A C 1
ATOM 758 O O . ILE A 1 91 ? -10.844 -5.985 9.319 1.00 98.25 91 ILE A O 1
ATOM 762 N N . THR A 1 92 ? -9.672 -4.396 10.394 1.00 98.31 92 THR A N 1
ATOM 763 C CA . THR A 1 92 ? -9.722 -5.005 11.725 1.00 98.31 92 THR A CA 1
ATOM 764 C C . THR A 1 92 ? -10.733 -4.307 12.626 1.00 98.31 92 THR A C 1
ATOM 766 O O . THR A 1 92 ? -11.311 -4.951 13.496 1.00 98.31 92 THR A O 1
ATOM 769 N N . GLU A 1 93 ? -10.993 -3.015 12.402 1.00 98.12 93 GLU A N 1
ATOM 770 C CA . GLU A 1 93 ? -11.859 -2.200 13.260 1.00 98.12 93 GLU A CA 1
ATOM 771 C C . GLU A 1 93 ? -12.682 -1.187 12.454 1.00 98.12 93 GLU A C 1
ATOM 773 O O . GLU A 1 93 ? -12.249 -0.692 11.406 1.00 98.12 93 GLU A O 1
ATOM 778 N N . ARG A 1 94 ? -13.879 -0.861 12.959 1.00 98.00 94 ARG A N 1
ATOM 779 C CA . ARG A 1 94 ? -14.783 0.155 12.403 1.00 98.00 94 ARG A CA 1
ATOM 780 C C . ARG A 1 94 ? -15.389 0.995 13.525 1.00 98.00 94 ARG A C 1
ATOM 782 O O . ARG A 1 94 ? -15.811 0.428 14.530 1.00 98.00 94 ARG A O 1
ATOM 789 N N . TYR A 1 95 ? -15.468 2.303 13.302 1.00 96.12 95 TYR A N 1
ATOM 790 C CA . TYR A 1 95 ? -16.059 3.300 14.201 1.00 96.12 95 TYR A CA 1
ATOM 791 C C . TYR A 1 95 ? -17.036 4.183 13.436 1.00 96.12 95 TYR A C 1
ATOM 793 O O . TYR A 1 95 ? -16.737 4.477 12.252 1.00 96.12 95 TYR A O 1
#

Secondary structure (DSSP, 8-state):
----TT-------HHHHHHHHHHHHTTT-EEEEEEETTEEEEEEEE----HHHHHHHHHHTSEEEEE--STT-SS--EEEEE-HHHHHHTEEEE-